Protein AF-A0A4Y2A7F7-F1 (afdb_monomer_lite)

Structure (mmCIF, N/CA/C/O backbone):
data_AF-A0A4Y2A7F7-F1
#
_entry.id   AF-A0A4Y2A7F7-F1
#
loop_
_atom_site.group_PDB
_atom_site.id
_atom_site.type_symbol
_atom_site.label_atom_id
_atom_site.label_alt_id
_atom_site.label_comp_id
_atom_site.label_asym_id
_atom_site.label_entity_id
_atom_site.label_seq_id
_atom_site.pdbx_PDB_ins_code
_atom_site.Cartn_x
_atom_site.Cartn_y
_atom_site.Cartn_z
_atom_site.occupancy
_atom_site.B_iso_or_equiv
_atom_site.auth_seq_id
_atom_site.auth_comp_id
_atom_site.auth_asym_id
_atom_site.auth_atom_id
_atom_site.pdbx_PDB_model_num
ATOM 1 N N . MET A 1 1 ? 16.051 -42.118 -0.702 1.00 69.12 1 MET A N 1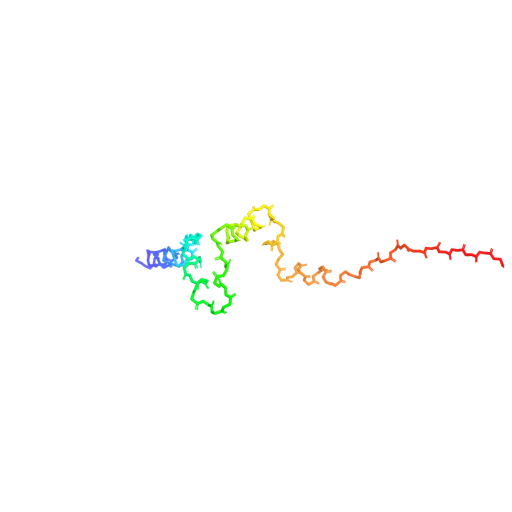
ATOM 2 C CA . MET A 1 1 ? 15.724 -41.432 0.572 1.00 69.12 1 MET A CA 1
ATOM 3 C C . MET A 1 1 ? 16.133 -39.960 0.563 1.00 69.12 1 MET A C 1
ATOM 5 O O . MET A 1 1 ? 15.321 -39.134 0.946 1.00 69.12 1 MET A O 1
ATOM 9 N N . LEU A 1 2 ? 17.318 -39.600 0.053 1.00 75.50 2 LEU A N 1
ATOM 10 C CA . LEU A 1 2 ? 17.762 -38.195 -0.021 1.00 75.50 2 LEU A CA 1
ATOM 11 C C . LEU A 1 2 ? 16.879 -37.299 -0.914 1.00 75.50 2 LEU A C 1
ATOM 13 O O . LEU A 1 2 ? 16.659 -36.141 -0.580 1.00 75.50 2 LEU A O 1
ATOM 17 N N . SER A 1 3 ? 16.312 -37.838 -2.000 1.00 76.38 3 SER A N 1
ATOM 18 C CA . SER A 1 3 ? 15.412 -37.093 -2.899 1.00 76.38 3 SER A CA 1
ATOM 19 C C . SER A 1 3 ? 14.112 -36.650 -2.220 1.00 76.38 3 SER A C 1
ATOM 21 O O . SER A 1 3 ? 13.626 -35.556 -2.484 1.00 76.38 3 SER A O 1
ATOM 23 N N . TRP A 1 4 ? 13.578 -37.476 -1.314 1.00 69.25 4 TRP A N 1
ATOM 24 C CA . TRP A 1 4 ? 12.413 -37.126 -0.500 1.00 69.25 4 TRP A CA 1
ATOM 25 C C . TRP A 1 4 ? 12.759 -36.039 0.510 1.00 69.25 4 TRP A C 1
ATOM 27 O O . TRP A 1 4 ? 12.031 -35.067 0.616 1.00 69.25 4 TRP A O 1
ATOM 37 N N . LEU A 1 5 ? 13.913 -36.146 1.171 1.00 83.00 5 LEU A N 1
ATOM 38 C CA . LEU A 1 5 ? 14.362 -35.152 2.144 1.00 83.00 5 LEU A CA 1
ATOM 39 C C . LEU A 1 5 ? 14.619 -33.778 1.502 1.00 83.00 5 LEU A C 1
ATOM 41 O O . LEU A 1 5 ? 14.306 -32.755 2.097 1.00 83.00 5 LEU A O 1
ATOM 45 N N . LEU A 1 6 ? 15.167 -33.739 0.282 1.00 71.19 6 LEU A N 1
ATOM 46 C CA . LEU A 1 6 ? 15.393 -32.484 -0.440 1.00 71.19 6 LEU A CA 1
ATOM 47 C C . LEU A 1 6 ? 14.078 -31.862 -0.928 1.00 71.19 6 LEU A C 1
ATOM 49 O O . LEU A 1 6 ? 13.935 -30.644 -0.866 1.00 71.19 6 LEU A O 1
ATOM 53 N N . ARG A 1 7 ? 13.114 -32.691 -1.358 1.00 75.50 7 ARG A N 1
ATOM 54 C CA . ARG A 1 7 ? 11.760 -32.246 -1.706 1.00 75.50 7 ARG A CA 1
ATOM 55 C C . ARG A 1 7 ? 11.008 -31.734 -0.477 1.00 75.50 7 ARG A C 1
ATOM 57 O O . ARG A 1 7 ? 10.549 -30.602 -0.530 1.00 75.50 7 ARG A O 1
ATOM 64 N N . SER A 1 8 ? 10.996 -32.469 0.634 1.00 74.94 8 SER A N 1
ATOM 65 C CA . SER A 1 8 ? 10.416 -32.007 1.901 1.00 74.94 8 SER A CA 1
ATOM 66 C C . SER A 1 8 ? 11.070 -30.712 2.371 1.00 74.94 8 SER A C 1
ATOM 68 O O . SER A 1 8 ? 10.363 -29.744 2.599 1.00 74.94 8 SER A O 1
ATOM 70 N N . ARG A 1 9 ? 12.407 -30.617 2.343 1.00 69.94 9 ARG A N 1
ATOM 71 C CA . ARG A 1 9 ? 13.117 -29.380 2.697 1.00 69.94 9 ARG A CA 1
ATOM 72 C C . ARG A 1 9 ? 12.791 -28.214 1.761 1.00 69.94 9 ARG A C 1
ATOM 74 O O . ARG A 1 9 ? 12.730 -27.078 2.214 1.00 69.94 9 ARG A O 1
ATOM 81 N N . SER A 1 10 ? 12.577 -28.464 0.467 1.00 61.22 10 SER A N 1
ATOM 82 C CA . SER A 1 10 ? 12.126 -27.429 -0.475 1.00 61.22 10 SER A CA 1
ATOM 83 C C . SER A 1 10 ? 10.668 -27.022 -0.244 1.00 61.22 10 SER A C 1
ATOM 85 O O . SER A 1 10 ? 10.345 -25.845 -0.347 1.00 61.22 10 SER A O 1
ATOM 87 N N . GLU A 1 11 ? 9.801 -27.966 0.124 1.00 63.12 11 GLU A N 1
ATOM 88 C CA . GLU A 1 11 ? 8.395 -27.723 0.451 1.00 63.12 11 GLU A CA 1
ATOM 89 C C . GLU A 1 11 ? 8.252 -26.999 1.797 1.00 63.12 11 GLU A C 1
ATOM 91 O O . GLU A 1 11 ? 7.396 -26.134 1.928 1.00 63.12 11 GLU A O 1
ATOM 96 N N . GLU A 1 12 ? 9.111 -27.290 2.775 1.00 60.47 12 GLU A N 1
ATOM 97 C CA . GLU A 1 12 ? 9.221 -26.594 4.062 1.00 60.47 12 GLU A CA 1
ATOM 98 C C . GLU A 1 12 ? 9.741 -25.165 3.874 1.00 60.47 12 GLU A C 1
ATOM 100 O O . GLU A 1 12 ? 9.120 -24.237 4.381 1.00 60.47 12 GLU A O 1
ATOM 105 N N . LYS A 1 13 ? 10.772 -24.957 3.039 1.00 54.53 13 LYS A N 1
ATOM 106 C CA . LYS A 1 13 ? 11.267 -23.610 2.699 1.00 54.53 13 LYS A CA 1
ATOM 107 C C . LYS A 1 13 ? 10.242 -22.775 1.912 1.00 54.53 13 LYS A C 1
ATOM 109 O O . LYS A 1 13 ? 10.241 -21.556 2.018 1.00 54.53 13 LYS A O 1
ATOM 114 N N . LEU A 1 14 ? 9.370 -23.423 1.129 1.00 54.94 14 LEU A N 1
ATOM 115 C CA . LEU A 1 14 ? 8.248 -22.782 0.424 1.00 54.94 14 LEU A CA 1
ATOM 116 C C . LEU A 1 14 ? 7.034 -22.527 1.335 1.00 54.94 14 LEU A C 1
ATOM 118 O O . LEU A 1 14 ? 6.255 -21.614 1.071 1.00 54.94 14 LEU A O 1
ATOM 122 N N . LYS A 1 15 ? 6.861 -23.309 2.411 1.00 50.28 15 LYS A N 1
ATOM 123 C CA . LYS A 1 15 ? 5.868 -23.050 3.472 1.00 50.28 15 LYS A CA 1
ATOM 124 C C . LYS A 1 15 ? 6.321 -21.922 4.401 1.00 50.28 15 LYS A C 1
ATOM 126 O O . LYS A 1 15 ? 5.480 -21.180 4.895 1.00 50.28 15 LYS A O 1
ATOM 131 N N . GLU A 1 16 ? 7.630 -21.768 4.589 1.00 47.81 16 GLU A N 1
ATOM 132 C CA . GLU A 1 16 ? 8.250 -20.701 5.383 1.00 47.81 16 GLU A CA 1
ATOM 133 C C . GLU A 1 16 ? 8.098 -19.307 4.745 1.00 47.81 16 GLU A C 1
ATOM 135 O O . GLU A 1 16 ? 8.238 -18.298 5.426 1.00 47.81 16 GLU A O 1
ATOM 140 N N . THR A 1 17 ? 7.710 -19.228 3.466 1.00 49.62 17 THR A N 1
ATOM 141 C CA . THR A 1 17 ? 7.452 -17.961 2.761 1.00 49.62 17 THR A CA 1
ATOM 142 C C . THR A 1 17 ? 6.084 -17.929 2.082 1.00 49.62 17 THR A C 1
ATOM 144 O O . THR A 1 17 ? 5.938 -17.424 0.969 1.00 49.62 17 THR A O 1
ATOM 147 N N . LYS A 1 18 ? 5.055 -18.479 2.731 1.00 51.41 18 LYS A N 1
ATOM 148 C CA . LYS A 1 18 ? 3.666 -18.123 2.411 1.00 51.41 18 LYS A CA 1
ATOM 149 C C . LYS A 1 18 ? 2.923 -17.740 3.680 1.00 51.41 18 LYS A C 1
ATOM 151 O O . LYS A 1 18 ? 1.937 -18.358 4.071 1.00 51.41 18 LYS A O 1
ATOM 156 N N . THR A 1 19 ? 3.421 -16.703 4.336 1.00 54.91 19 THR A N 1
ATOM 157 C CA . THR A 1 19 ? 2.638 -15.923 5.286 1.00 54.91 19 THR A CA 1
ATOM 158 C C . THR A 1 19 ? 1.525 -15.244 4.500 1.00 54.91 19 THR A C 1
ATOM 160 O O . THR A 1 19 ? 1.760 -14.320 3.728 1.00 54.91 19 THR A O 1
ATOM 163 N N . VAL A 1 20 ? 0.302 -15.753 4.642 1.00 64.19 20 VAL A N 1
ATOM 164 C CA . VAL A 1 20 ? -0.894 -15.047 4.184 1.00 64.19 20 VAL A CA 1
ATOM 165 C C . VAL A 1 20 ? -1.033 -13.856 5.119 1.00 64.19 20 VAL A C 1
ATOM 167 O O . VAL A 1 20 ? -1.477 -14.001 6.257 1.00 64.19 20 VAL A O 1
ATOM 170 N N . VAL A 1 21 ? -0.521 -12.708 4.693 1.00 72.19 21 VAL A N 1
ATOM 171 C CA . VAL A 1 21 ? -0.582 -11.495 5.497 1.00 72.19 21 VAL A CA 1
ATOM 172 C C . VAL A 1 21 ? -2.023 -10.995 5.448 1.00 72.19 21 VAL A C 1
ATOM 174 O O . VAL A 1 21 ? -2.531 -10.637 4.392 1.00 72.19 21 VAL A O 1
ATOM 177 N N . THR A 1 22 ? -2.710 -11.036 6.585 1.00 83.31 22 THR A N 1
ATOM 178 C CA . THR A 1 22 ? -4.080 -10.528 6.714 1.00 83.31 22 THR A CA 1
ATOM 179 C C . THR A 1 22 ? -4.050 -9.095 7.233 1.00 83.31 22 THR A C 1
ATOM 181 O O . THR A 1 22 ? -3.342 -8.837 8.209 1.00 83.31 22 THR A O 1
ATOM 184 N N . VAL A 1 23 ? -4.864 -8.205 6.657 1.00 86.00 23 VAL A N 1
ATOM 185 C CA . VAL A 1 23 ? -5.011 -6.789 7.062 1.00 86.00 23 VAL A CA 1
ATOM 186 C C . VAL A 1 23 ? -5.141 -6.641 8.582 1.00 86.00 23 VAL A C 1
ATOM 188 O O . VAL A 1 23 ? -4.386 -5.899 9.205 1.00 86.00 23 VAL A O 1
ATOM 191 N N . THR A 1 24 ? -6.005 -7.440 9.209 1.00 88.12 24 THR A N 1
ATOM 192 C CA . THR A 1 24 ? -6.243 -7.411 10.660 1.00 88.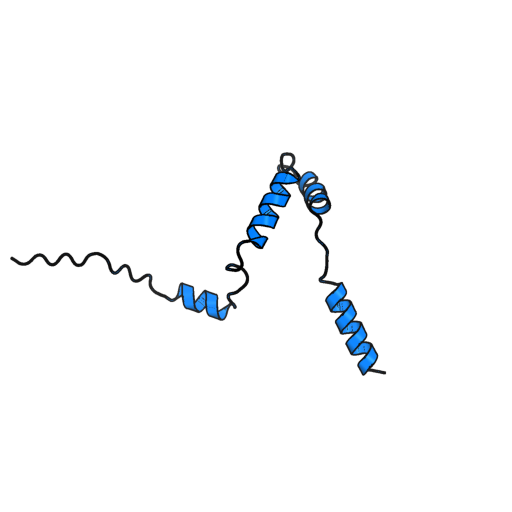12 24 THR A CA 1
ATOM 193 C C . THR A 1 24 ? -5.008 -7.766 11.491 1.00 88.12 24 THR A C 1
ATOM 195 O O . THR A 1 24 ? -4.793 -7.202 12.563 1.00 88.12 24 THR A O 1
ATOM 198 N N . ALA A 1 25 ? -4.158 -8.675 11.002 1.00 89.62 25 ALA A N 1
ATOM 199 C CA . ALA A 1 25 ? -2.915 -9.016 11.691 1.00 89.62 25 ALA A CA 1
ATOM 200 C C . ALA A 1 25 ? -1.914 -7.856 11.634 1.00 89.62 25 ALA A C 1
ATOM 202 O O . ALA A 1 25 ? -1.279 -7.560 12.643 1.00 89.62 25 ALA A O 1
ATOM 203 N N . ILE A 1 26 ? -1.807 -7.170 10.490 1.00 90.31 26 ILE A N 1
ATOM 204 C CA . ILE A 1 26 ? -0.961 -5.976 10.361 1.00 90.31 26 ILE A CA 1
ATOM 205 C C . ILE A 1 26 ? -1.487 -4.861 11.266 1.00 90.31 26 ILE A C 1
ATOM 207 O O . ILE A 1 26 ? -0.719 -4.296 12.039 1.00 90.31 26 ILE A O 1
ATOM 211 N N . ASN A 1 27 ? -2.792 -4.582 11.232 1.00 90.69 27 ASN A N 1
ATOM 212 C CA . ASN A 1 27 ? -3.395 -3.545 12.065 1.00 90.69 27 ASN A CA 1
ATOM 213 C C . ASN A 1 27 ? -3.147 -3.807 13.564 1.00 90.69 27 ASN A C 1
ATOM 215 O O . ASN A 1 27 ? -2.715 -2.920 14.297 1.00 90.69 27 ASN A O 1
ATOM 219 N N . GLY A 1 28 ? -3.299 -5.057 14.014 1.00 90.62 28 GLY A N 1
ATOM 220 C CA . GLY A 1 28 ? -2.992 -5.450 15.393 1.00 90.62 28 GLY A CA 1
ATOM 221 C C . GLY A 1 28 ? -1.523 -5.256 15.803 1.00 90.62 28 GLY A C 1
ATOM 222 O O . GLY A 1 28 ? -1.239 -5.051 16.985 1.00 90.62 28 GLY A O 1
ATOM 223 N N . LEU A 1 29 ? -0.583 -5.295 14.853 1.00 91.62 29 LEU A N 1
ATOM 224 C CA . LEU A 1 29 ? 0.825 -4.962 15.092 1.00 91.62 29 LEU A CA 1
ATOM 225 C C . LEU A 1 29 ? 1.049 -3.446 15.109 1.00 91.62 29 LEU A C 1
ATOM 227 O O . LEU A 1 29 ? 1.772 -2.951 15.970 1.00 91.62 29 LEU A O 1
ATOM 231 N N . LEU A 1 30 ? 0.398 -2.699 14.214 1.00 91.62 30 LEU A N 1
ATOM 232 C CA . LEU A 1 30 ? 0.506 -1.239 14.146 1.00 91.62 30 LEU A CA 1
ATOM 233 C C . LEU A 1 30 ? -0.010 -0.560 15.416 1.00 91.62 30 LEU A C 1
ATOM 235 O O . LEU A 1 30 ? 0.647 0.346 15.922 1.00 91.62 30 LEU A O 1
ATOM 239 N N . LYS A 1 31 ? -1.106 -1.055 16.008 1.00 91.25 31 LYS A N 1
ATOM 240 C CA . LYS A 1 31 ? -1.619 -0.536 17.289 1.00 91.25 31 LYS A CA 1
ATOM 241 C C . LYS A 1 31 ? -0.636 -0.704 18.461 1.00 91.25 31 LYS A C 1
ATOM 243 O O . LYS A 1 31 ? -0.789 -0.034 19.476 1.00 91.25 31 LYS A O 1
ATOM 248 N N . GLN A 1 32 ? 0.375 -1.572 18.348 1.00 92.88 32 GLN A N 1
ATOM 249 C CA . GLN A 1 32 ? 1.426 -1.713 19.367 1.00 92.88 32 GLN A CA 1
ATOM 250 C C . GLN A 1 32 ? 2.554 -0.682 19.206 1.00 92.88 32 GLN A C 1
ATOM 252 O O . GLN A 1 32 ? 3.366 -0.519 20.118 1.00 92.88 32 GLN A O 1
ATOM 257 N N . ILE A 1 33 ? 2.622 0.012 18.066 1.00 90.62 33 ILE A N 1
ATOM 258 C CA . ILE A 1 33 ? 3.650 1.010 17.779 1.00 90.62 33 ILE A CA 1
ATOM 259 C C . ILE A 1 33 ? 3.150 2.380 18.258 1.00 90.62 33 ILE A C 1
ATOM 261 O O . ILE A 1 33 ? 2.155 2.890 17.732 1.00 90.62 33 ILE A O 1
ATOM 265 N N . PRO A 1 34 ? 3.829 3.023 19.227 1.00 91.44 34 PRO A N 1
ATOM 266 C CA . PRO A 1 34 ? 3.437 4.351 19.681 1.00 91.44 34 PRO A CA 1
ATOM 267 C C . PRO A 1 34 ? 3.487 5.343 18.512 1.00 91.44 34 PRO A C 1
ATOM 269 O O . PRO A 1 34 ? 4.503 5.461 17.830 1.00 91.44 34 PRO A O 1
ATOM 272 N N . GLY A 1 35 ? 2.377 6.046 18.281 1.00 87.94 35 GLY A N 1
ATOM 273 C CA . GLY A 1 35 ? 2.217 6.984 17.165 1.00 87.94 35 GLY A CA 1
ATOM 274 C C . GLY A 1 35 ? 1.473 6.434 15.942 1.00 87.94 35 GLY A C 1
ATOM 275 O O . GLY A 1 35 ? 1.052 7.238 15.119 1.00 87.94 35 GLY A O 1
ATOM 276 N N . CYS A 1 36 ? 1.227 5.120 15.841 1.00 87.44 36 CYS A N 1
ATOM 277 C CA . CYS A 1 36 ? 0.372 4.535 14.787 1.00 87.44 36 CYS A CA 1
ATOM 278 C C . CYS A 1 36 ? -1.026 4.162 15.305 1.00 87.44 36 CYS A C 1
ATOM 280 O O . CYS A 1 36 ? -1.737 3.343 14.732 1.00 87.44 36 CYS A O 1
ATOM 282 N N . GLU A 1 37 ? -1.451 4.762 16.415 1.00 88.06 37 GLU A N 1
ATOM 283 C CA . GLU A 1 37 ? -2.742 4.449 17.031 1.00 88.06 37 GLU A CA 1
ATOM 284 C C . GLU A 1 37 ? -3.928 4.894 16.158 1.00 88.06 37 GLU A C 1
ATOM 286 O O . GLU A 1 37 ? -5.007 4.321 16.262 1.00 88.06 37 GLU A O 1
ATOM 291 N N . ASN A 1 38 ? -3.710 5.853 15.250 1.00 88.56 38 ASN A N 1
ATOM 292 C CA . ASN A 1 38 ? -4.698 6.335 14.278 1.00 88.56 38 ASN A CA 1
ATOM 293 C C . ASN A 1 38 ? -4.716 5.526 12.966 1.00 88.56 38 ASN A C 1
ATOM 295 O O . ASN A 1 38 ? -5.479 5.855 12.070 1.00 88.56 38 ASN A O 1
ATOM 299 N N . CYS A 1 39 ? -3.846 4.527 12.817 1.00 88.50 39 CYS A N 1
ATOM 300 C CA . CYS A 1 39 ? -3.810 3.681 11.630 1.00 88.50 39 CYS A CA 1
ATOM 301 C C . CYS A 1 39 ? -5.003 2.714 11.691 1.00 88.50 39 CYS A C 1
ATOM 303 O O . CYS A 1 39 ? -5.068 1.907 12.622 1.00 88.50 39 CYS A O 1
ATOM 305 N N . GLU A 1 40 ? -5.955 2.815 10.766 1.00 91.38 40 GLU A N 1
ATOM 306 C CA . GLU A 1 40 ? -7.131 1.939 10.694 1.00 91.38 40 GLU A CA 1
ATOM 307 C C . GLU A 1 40 ? -6.950 0.830 9.642 1.00 91.38 40 GLU A C 1
ATOM 309 O O . GLU A 1 40 ? -6.038 0.864 8.817 1.00 91.38 40 GLU A O 1
ATOM 314 N N . GLU A 1 41 ? -7.815 -0.191 9.660 1.00 89.88 41 GLU A N 1
ATOM 315 C CA . GLU A 1 41 ? -7.735 -1.301 8.692 1.00 89.88 41 GLU A CA 1
ATOM 316 C C . GLU A 1 41 ? -7.882 -0.826 7.237 1.00 89.88 41 GLU A C 1
ATOM 318 O O . GLU A 1 41 ? -7.271 -1.414 6.343 1.00 89.88 41 GLU A O 1
ATOM 323 N N . ASP A 1 42 ? -8.633 0.254 7.004 1.00 90.38 42 ASP A N 1
ATOM 324 C CA . ASP A 1 42 ? -8.779 0.882 5.686 1.00 90.38 42 ASP A CA 1
ATOM 325 C C . ASP A 1 42 ? -7.460 1.503 5.196 1.00 90.38 42 ASP A C 1
ATOM 327 O O . ASP A 1 42 ? -7.121 1.370 4.020 1.00 90.38 42 ASP A O 1
ATOM 331 N N . ASP A 1 43 ? -6.672 2.110 6.093 1.00 89.50 43 ASP A N 1
ATOM 332 C CA . ASP A 1 43 ? -5.349 2.653 5.755 1.00 89.50 43 ASP A CA 1
ATOM 33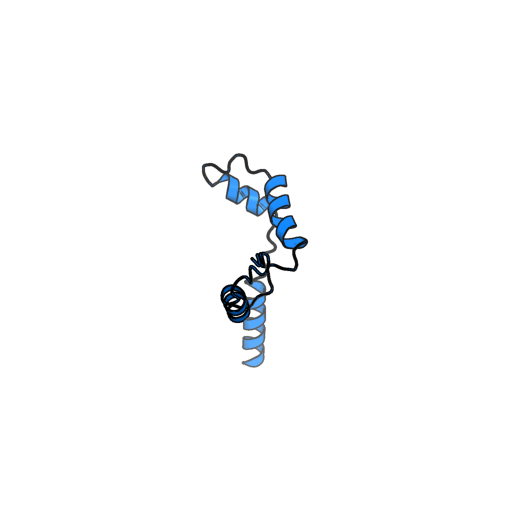3 C C . ASP A 1 43 ? -4.394 1.523 5.358 1.00 89.50 43 ASP A C 1
ATOM 335 O O . ASP A 1 43 ? -3.695 1.603 4.350 1.00 89.50 43 ASP A O 1
ATOM 339 N N . VAL A 1 44 ? -4.411 0.429 6.127 1.00 88.38 44 VAL A N 1
ATOM 340 C CA . VAL A 1 44 ? -3.599 -0.764 5.857 1.00 88.38 44 VAL A CA 1
ATOM 341 C C . VAL A 1 44 ? -4.005 -1.422 4.541 1.00 88.38 44 VAL A C 1
ATOM 343 O O . VAL A 1 44 ? -3.139 -1.851 3.784 1.00 88.38 44 VAL A O 1
ATOM 346 N N . SER A 1 45 ? -5.306 -1.500 4.258 1.00 88.00 45 SER A N 1
ATOM 347 C CA . SER A 1 45 ? -5.817 -2.055 3.001 1.00 88.00 45 SER A CA 1
ATOM 348 C C . SER A 1 45 ? -5.381 -1.202 1.814 1.00 88.00 45 SER A C 1
ATOM 350 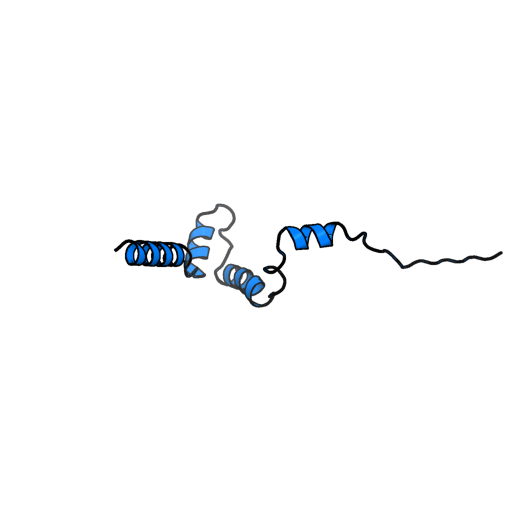O O . SER A 1 45 ? -4.840 -1.738 0.857 1.00 88.00 45 SER A O 1
ATOM 352 N N . SER A 1 46 ? -5.493 0.125 1.927 1.00 86.81 46 SER A N 1
ATOM 353 C CA . SER A 1 46 ? -5.019 1.074 0.914 1.00 86.81 46 SER A CA 1
ATOM 354 C C . SER A 1 46 ? -3.520 0.920 0.626 1.00 86.81 46 SER A C 1
ATOM 356 O O . SER A 1 46 ? -3.113 0.883 -0.532 1.00 86.81 46 SER A O 1
ATOM 358 N N . TRP A 1 47 ? -2.684 0.745 1.658 1.00 86.38 47 TRP A N 1
ATOM 359 C CA . TRP A 1 47 ? -1.247 0.505 1.470 1.00 86.38 47 TRP A CA 1
ATOM 360 C C . TRP A 1 47 ? -0.945 -0.815 0.761 1.00 86.38 47 TRP A C 1
ATOM 362 O O . TRP A 1 47 ? -0.008 -0.870 -0.030 1.00 86.38 47 TRP A O 1
ATOM 372 N N . LEU A 1 48 ? -1.715 -1.870 1.045 1.00 81.06 48 LEU A N 1
ATOM 373 C CA . LEU A 1 48 ? -1.550 -3.168 0.387 1.00 81.06 48 LEU A CA 1
ATOM 374 C C . LEU A 1 48 ? -2.088 -3.171 -1.049 1.00 81.06 48 LEU A C 1
ATOM 376 O O . LEU A 1 48 ? -1.520 -3.851 -1.901 1.00 81.06 48 LEU A O 1
ATOM 380 N N . ASP A 1 49 ? -3.146 -2.410 -1.324 1.00 81.12 49 ASP A N 1
ATOM 381 C CA . ASP A 1 49 ? -3.731 -2.284 -2.660 1.00 81.12 49 ASP A CA 1
ATOM 382 C C . ASP A 1 49 ? -2.826 -1.474 -3.606 1.00 81.12 49 ASP A C 1
ATOM 384 O O . ASP A 1 49 ? -2.778 -1.769 -4.800 1.00 81.12 49 ASP A O 1
ATOM 388 N N . CYS A 1 50 ? -2.025 -0.530 -3.089 1.00 72.38 50 CYS A N 1
ATOM 389 C CA . CYS A 1 50 ? -1.006 0.174 -3.881 1.00 72.38 50 CYS A CA 1
ATOM 390 C C . CYS A 1 50 ? -0.007 -0.780 -4.565 1.00 72.38 50 CYS A C 1
ATOM 392 O O . CYS A 1 50 ? 0.409 -0.517 -5.692 1.00 72.38 50 CYS A O 1
ATOM 394 N N . ASP A 1 51 ? 0.346 -1.894 -3.918 1.00 64.56 51 ASP A N 1
ATOM 395 C CA . ASP A 1 51 ? 1.244 -2.914 -4.480 1.00 64.56 51 ASP A CA 1
ATOM 396 C C . ASP A 1 51 ? 0.516 -3.893 -5.423 1.00 64.56 51 ASP A C 1
ATOM 398 O O . ASP A 1 51 ? 1.161 -4.628 -6.174 1.00 64.56 51 ASP A O 1
ATOM 402 N N . ALA A 1 52 ? -0.821 -3.945 -5.385 1.00 66.25 52 ALA A N 1
ATOM 403 C CA . ALA A 1 52 ? -1.618 -4.885 -6.174 1.00 66.25 52 A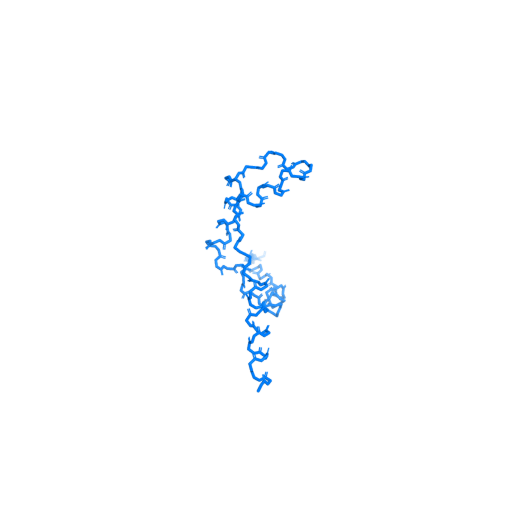LA A CA 1
ATOM 404 C C . ALA A 1 52 ? -1.829 -4.416 -7.623 1.00 66.25 52 ALA A C 1
ATOM 406 O O . ALA A 1 52 ? -1.839 -5.246 -8.537 1.00 66.25 52 ALA A O 1
ATOM 407 N N . ASP A 1 53 ? -1.965 -3.104 -7.831 1.00 61.66 53 ASP A N 1
ATOM 408 C CA . ASP A 1 53 ? -2.224 -2.511 -9.149 1.00 61.66 53 ASP A CA 1
ATOM 409 C C . ASP A 1 53 ? -0.953 -2.026 -9.865 1.00 61.66 53 ASP A C 1
ATOM 411 O O . ASP A 1 53 ? -0.965 -1.845 -11.087 1.00 61.66 53 ASP A O 1
ATOM 415 N N . ASP A 1 54 ? 0.170 -1.879 -9.151 1.00 61.84 54 ASP A N 1
ATOM 416 C CA . ASP A 1 54 ? 1.449 -1.501 -9.749 1.00 61.84 54 ASP A CA 1
ATOM 417 C C . ASP A 1 54 ? 2.374 -2.705 -9.954 1.00 61.84 54 ASP A C 1
ATOM 419 O O . ASP A 1 54 ? 3.332 -2.970 -9.226 1.00 61.84 54 ASP A O 1
ATOM 423 N N . SER A 1 55 ? 2.111 -3.428 -11.042 1.00 56.03 55 SER A N 1
ATOM 424 C CA . SER A 1 55 ? 3.021 -4.459 -11.561 1.00 56.03 55 SER A CA 1
ATOM 425 C C . SER A 1 55 ? 4.437 -3.946 -11.906 1.00 56.03 55 SER A C 1
ATOM 427 O O . SER A 1 55 ? 5.294 -4.749 -12.275 1.00 56.03 55 SER A O 1
ATOM 429 N N . GLY A 1 56 ? 4.702 -2.636 -11.811 1.00 52.28 56 GLY A N 1
ATOM 430 C CA . GLY A 1 56 ? 5.946 -1.997 -12.224 1.00 52.28 56 GLY A CA 1
ATOM 431 C C . GLY A 1 56 ? 7.067 -1.998 -11.185 1.00 52.28 56 GLY A C 1
ATOM 432 O O . GLY A 1 56 ? 8.233 -1.961 -11.578 1.00 52.28 56 GLY A O 1
ATOM 433 N N . PHE A 1 57 ? 6.772 -2.085 -9.884 1.00 54.09 57 PHE A N 1
ATOM 434 C CA . PHE A 1 57 ? 7.809 -1.907 -8.851 1.00 54.09 57 PHE A CA 1
ATOM 435 C C . PHE A 1 57 ? 8.452 -3.199 -8.328 1.00 54.09 57 PHE A C 1
ATOM 437 O O . PHE A 1 57 ? 9.432 -3.130 -7.588 1.00 54.09 57 PHE A O 1
ATOM 444 N N . GLN A 1 58 ? 7.992 -4.381 -8.755 1.00 58.69 58 GLN A N 1
ATOM 445 C CA . GLN A 1 58 ? 8.641 -5.658 -8.404 1.00 58.69 58 GLN A CA 1
ATOM 446 C C . GLN A 1 58 ? 9.643 -6.202 -9.440 1.00 58.69 58 GLN A C 1
ATOM 448 O O . GLN A 1 58 ? 10.104 -7.332 -9.285 1.00 58.69 58 GLN A O 1
ATOM 453 N N . LEU A 1 59 ? 10.004 -5.471 -10.500 1.00 59.06 59 LEU A N 1
ATOM 454 C CA . LEU A 1 59 ? 10.574 -6.125 -11.691 1.00 59.06 59 LEU A CA 1
ATOM 455 C C . LEU A 1 59 ? 11.898 -5.586 -12.227 1.00 59.06 59 LEU A C 1
ATOM 457 O O . LEU A 1 59 ? 12.258 -5.933 -13.344 1.00 59.06 59 LEU A O 1
ATOM 461 N N . MET A 1 60 ? 12.666 -4.833 -11.443 1.00 55.03 60 MET A N 1
ATOM 462 C CA . MET A 1 60 ? 14.066 -4.598 -11.798 1.00 55.03 60 MET A CA 1
ATOM 463 C C . MET A 1 60 ? 14.974 -5.430 -10.909 1.00 55.03 60 MET A C 1
ATOM 465 O O . MET A 1 60 ? 14.939 -5.317 -9.685 1.00 55.03 60 MET A O 1
ATOM 469 N N . SER A 1 61 ? 15.793 -6.282 -11.528 1.00 73.56 61 SER A N 1
ATOM 470 C CA . SER A 1 61 ? 16.954 -6.831 -10.830 1.00 73.56 61 SER A CA 1
ATOM 471 C C . SER A 1 61 ? 17.910 -5.692 -10.473 1.00 73.56 61 SER A C 1
ATOM 473 O O . SER A 1 61 ? 17.884 -4.638 -11.113 1.00 73.56 61 SER A O 1
ATOM 475 N N . ASP A 1 62 ? 18.793 -5.908 -9.498 1.00 78.31 62 ASP A N 1
ATOM 476 C CA . ASP A 1 62 ? 19.814 -4.922 -9.116 1.00 78.31 62 ASP A CA 1
ATOM 477 C C . ASP A 1 62 ? 20.565 -4.358 -10.344 1.00 78.31 62 ASP A C 1
ATOM 479 O O . ASP A 1 62 ? 20.845 -3.161 -10.419 1.00 78.31 62 ASP A O 1
ATOM 483 N N . ASP A 1 63 ? 20.815 -5.196 -11.356 1.00 79.06 63 ASP A N 1
ATOM 484 C CA . ASP A 1 63 ? 21.464 -4.805 -12.612 1.00 79.06 63 ASP A CA 1
ATOM 485 C C . ASP A 1 63 ? 20.620 -3.835 -13.460 1.00 79.06 63 ASP A C 1
ATOM 487 O O . ASP A 1 63 ? 21.161 -2.924 -14.092 1.00 79.06 63 ASP A O 1
ATOM 491 N N . GLU A 1 64 ? 19.299 -4.014 -13.482 1.00 73.00 64 GLU A N 1
ATOM 492 C CA . GLU A 1 64 ? 18.368 -3.176 -14.242 1.00 73.00 64 GLU A CA 1
ATOM 493 C C . GLU A 1 64 ? 18.148 -1.813 -13.563 1.00 73.00 64 GLU A C 1
ATOM 495 O O . GLU A 1 64 ? 18.103 -0.788 -14.248 1.00 73.00 64 GLU A O 1
ATOM 500 N N . ILE A 1 65 ? 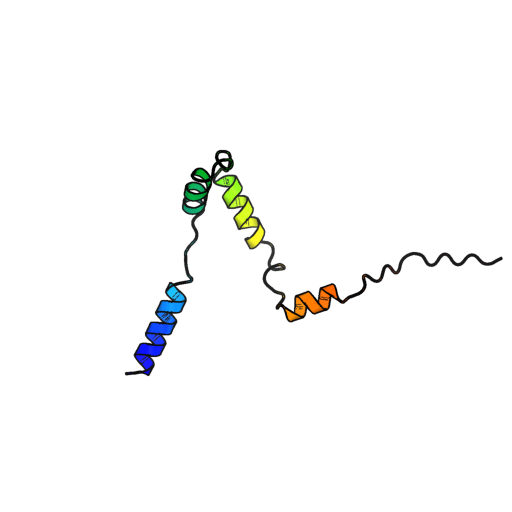18.157 -1.773 -12.224 1.00 77.75 65 ILE A N 1
ATOM 501 C CA . ILE A 1 65 ? 18.125 -0.531 -11.431 1.00 77.75 65 ILE A CA 1
ATOM 502 C C . ILE A 1 65 ? 19.375 0.314 -11.715 1.00 77.75 65 ILE A C 1
ATOM 504 O O . ILE A 1 65 ? 19.279 1.493 -12.065 1.00 77.75 65 ILE A O 1
ATOM 508 N N . ILE A 1 66 ? 20.562 -0.299 -11.636 1.00 79.38 66 ILE A N 1
ATOM 509 C CA . ILE A 1 66 ? 21.841 0.389 -11.883 1.00 79.38 66 ILE A CA 1
ATOM 510 C C . ILE A 1 66 ? 21.931 0.878 -13.337 1.00 79.38 66 ILE A C 1
ATOM 512 O O . ILE A 1 66 ? 22.511 1.931 -13.617 1.00 79.38 66 ILE A O 1
ATOM 516 N N . ALA A 1 67 ? 21.366 0.128 -14.287 1.00 75.81 67 ALA A N 1
ATOM 517 C CA . ALA A 1 67 ? 21.332 0.526 -15.690 1.00 75.81 67 ALA A CA 1
ATOM 518 C C . ALA A 1 67 ? 20.438 1.753 -15.939 1.00 75.81 67 ALA A C 1
ATOM 520 O O . ALA A 1 67 ? 20.769 2.569 -16.803 1.00 75.81 67 ALA A O 1
ATOM 521 N N . GLN A 1 68 ? 19.338 1.909 -15.193 1.00 68.94 68 GLN A N 1
ATOM 522 C CA . GLN A 1 68 ? 18.500 3.107 -15.258 1.00 68.94 68 GLN A CA 1
ATOM 523 C C . GLN A 1 68 ? 19.146 4.317 -14.584 1.00 68.94 68 GLN A C 1
ATOM 525 O O . GLN A 1 68 ? 19.148 5.390 -15.178 1.00 68.94 68 GLN A O 1
ATOM 530 N N . GLU A 1 69 ? 19.746 4.156 -13.403 1.00 65.38 69 GLU A N 1
ATOM 531 C CA . GLU A 1 69 ? 20.412 5.256 -12.682 1.00 65.38 69 GLU A CA 1
ATOM 532 C C . GLU A 1 69 ? 21.576 5.858 -13.492 1.00 65.38 69 GLU A C 1
ATOM 534 O O . GLU A 1 69 ? 21.869 7.049 -13.423 1.00 65.38 69 GLU A O 1
ATOM 539 N N . ARG A 1 70 ? 22.233 5.033 -14.316 1.00 64.38 70 ARG A N 1
ATOM 540 C CA . ARG A 1 70 ? 23.323 5.463 -15.203 1.00 64.38 70 ARG A CA 1
ATOM 541 C C . ARG A 1 70 ? 22.864 6.100 -16.507 1.00 64.38 70 ARG A C 1
ATOM 543 O O . ARG A 1 70 ? 23.729 6.564 -17.253 1.00 64.38 70 ARG A O 1
ATOM 550 N N . LYS A 1 71 ? 21.564 6.122 -16.823 1.00 67.75 71 LYS A N 1
ATOM 551 C CA . LYS A 1 71 ? 21.090 6.940 -17.942 1.00 67.75 71 LYS A CA 1
ATOM 552 C C . LYS A 1 71 ? 21.220 8.402 -17.516 1.00 67.75 71 LYS A C 1
ATOM 554 O O . LYS A 1 71 ? 20.514 8.808 -16.596 1.00 67.75 71 LYS A O 1
ATOM 559 N N . PRO A 1 72 ? 22.084 9.214 -18.153 1.00 60.41 72 PRO A N 1
ATOM 560 C CA . PRO A 1 72 ? 21.957 10.649 -17.991 1.00 60.41 72 PRO A CA 1
ATOM 561 C C . PRO A 1 72 ? 20.552 11.005 -18.471 1.00 60.41 72 PRO A C 1
ATOM 563 O O . PRO A 1 72 ? 20.175 10.634 -19.587 1.00 60.41 72 PRO A O 1
ATOM 566 N N . ASN A 1 73 ? 19.769 11.659 -17.612 1.00 62.12 73 ASN A N 1
ATOM 567 C CA . ASN A 1 73 ? 18.546 12.317 -18.038 1.00 62.12 73 ASN A CA 1
ATOM 568 C C . ASN A 1 73 ? 18.962 13.233 -19.182 1.00 62.12 73 ASN A C 1
ATOM 570 O O . ASN A 1 73 ? 19.701 14.197 -18.990 1.00 62.12 73 ASN A O 1
ATOM 574 N N . SER A 1 74 ? 18.617 12.830 -20.398 1.00 62.81 74 SER A N 1
ATOM 575 C CA . SER A 1 74 ? 18.829 13.655 -21.567 1.00 62.81 74 SER A CA 1
ATOM 576 C C . SER A 1 74 ? 17.787 14.751 -21.458 1.00 62.81 74 SER A C 1
ATOM 578 O O . SER A 1 74 ? 16.686 14.599 -21.980 1.00 62.81 74 SER A O 1
ATOM 580 N N . ASP A 1 75 ? 18.118 15.808 -20.716 1.00 61.88 75 ASP A N 1
ATOM 581 C CA . ASP A 1 75 ? 17.442 17.099 -20.773 1.00 61.88 75 ASP A CA 1
ATOM 582 C C . ASP A 1 75 ? 17.706 17.678 -22.173 1.00 61.88 75 ASP A C 1
ATOM 584 O O . ASP A 1 75 ? 18.518 18.578 -22.371 1.00 61.88 75 ASP A O 1
ATOM 588 N N . ASP A 1 76 ? 17.082 17.068 -23.177 1.00 62.09 76 ASP A N 1
ATOM 589 C CA . ASP A 1 76 ? 17.104 17.506 -24.565 1.00 62.09 76 ASP A CA 1
ATOM 590 C C . ASP A 1 76 ? 15.874 18.384 -24.787 1.00 62.09 76 ASP A C 1
ATOM 592 O O . ASP A 1 76 ? 14.914 17.988 -25.440 1.00 62.09 76 ASP A O 1
ATOM 596 N N . ASP A 1 77 ? 15.864 19.549 -24.137 1.00 61.28 77 ASP A N 1
ATOM 597 C CA . ASP A 1 77 ? 14.908 20.612 -24.442 1.00 61.28 77 ASP A CA 1
ATOM 598 C C . ASP A 1 77 ? 15.441 21.972 -23.962 1.00 61.28 77 ASP A C 1
ATOM 600 O O . ASP A 1 77 ? 15.056 22.484 -22.915 1.00 61.28 77 ASP A O 1
ATOM 604 N N . ASN A 1 78 ? 16.399 22.541 -24.702 1.00 61.41 78 ASN A N 1
ATOM 605 C CA . ASN A 1 78 ? 16.336 23.951 -25.116 1.00 61.41 78 ASN A CA 1
ATOM 606 C C . ASN A 1 78 ? 17.460 24.270 -26.119 1.00 61.41 78 ASN A C 1
ATOM 608 O O . ASN A 1 78 ? 18.519 24.794 -25.764 1.00 61.41 78 ASN A O 1
ATOM 612 N N . SER A 1 79 ? 17.246 23.963 -27.400 1.00 63.06 79 SER A N 1
ATOM 613 C CA . SER A 1 79 ? 18.077 24.519 -28.468 1.00 63.06 79 SER A CA 1
ATOM 614 C C . SER A 1 79 ? 17.635 25.954 -28.785 1.00 63.06 79 SER A C 1
ATOM 616 O O . SER A 1 79 ? 16.991 26.198 -29.806 1.00 63.06 79 SER A O 1
ATOM 618 N N . GLU A 1 80 ? 17.993 26.919 -27.940 1.00 64.06 80 GLU A N 1
ATOM 619 C CA . GLU A 1 80 ? 17.979 28.334 -28.327 1.00 64.06 80 GLU A CA 1
ATOM 620 C C . GLU A 1 80 ? 19.187 28.598 -29.237 1.00 64.06 80 GLU A C 1
ATOM 622 O O . GLU A 1 80 ? 20.305 28.865 -28.797 1.00 64.06 80 GLU A O 1
ATOM 627 N N . LYS A 1 81 ? 18.968 28.455 -30.547 1.00 64.81 81 LYS A N 1
ATOM 628 C CA . LYS A 1 81 ? 19.852 29.028 -31.562 1.00 64.81 81 LYS A CA 1
ATOM 629 C C . LYS A 1 81 ? 19.448 30.483 -31.749 1.00 64.81 81 LYS A C 1
ATOM 631 O O . LYS A 1 81 ? 18.460 30.738 -32.431 1.00 64.81 81 LYS A O 1
ATOM 636 N N . ASP A 1 82 ? 20.209 31.405 -31.173 1.00 68.12 82 ASP A N 1
ATOM 637 C CA . ASP A 1 82 ? 20.128 32.811 -31.561 1.00 68.12 82 ASP A CA 1
ATOM 638 C C . ASP A 1 82 ? 21.313 33.150 -32.476 1.00 68.12 82 ASP A C 1
ATOM 640 O O . ASP A 1 82 ? 22.477 33.166 -32.064 1.00 68.12 82 ASP A O 1
ATOM 644 N N . GLU A 1 83 ? 20.997 33.317 -33.759 1.00 67.25 83 GLU A N 1
ATOM 645 C CA . GLU A 1 83 ? 21.852 33.924 -34.772 1.00 67.25 83 GLU A CA 1
ATOM 646 C C . GLU A 1 83 ? 21.592 35.437 -34.762 1.00 67.25 83 GLU A C 1
ATOM 648 O O . GLU A 1 83 ? 20.488 35.845 -35.121 1.00 67.25 83 GLU A O 1
ATOM 653 N N . ASN A 1 84 ? 22.604 36.252 -34.416 1.00 45.34 84 ASN A N 1
ATOM 654 C CA . ASN A 1 84 ? 23.050 37.453 -35.160 1.00 45.34 84 ASN A CA 1
ATOM 655 C C . ASN A 1 84 ? 23.980 38.361 -34.335 1.00 45.34 84 ASN A C 1
ATOM 657 O O . ASN A 1 84 ? 23.482 39.134 -33.485 1.00 45.34 84 ASN A O 1
#

Organism: Araneus ventricosus (NCBI:txid182803)

Secondary structure (DSSP, 8-state):
-HHHHHHHHHHHHHHTT-----HHHHHHHHTTSTT-TT--HHHHHHHHHHHHH-TTTT---HHHHHHHHTS-------------

Sequence (84 aa):
MLSWLLRSRSEEKLKETKTVVTVTAINGLLKQIPGCENCEEDDVSSWLDCDADDSGFQLMSDDEIIAQERKPNSDDDNSEKDEN

Foldseek 3Di:
DVVVVVVVVVVVVVVVPPPPDDLVVVLVVLCVDPPSVVPDSVNSVVVVVVVVPCPPPPDDDPVNVVVVVPPDPPPPDDPPDDDD

pLDDT: mean 72.63, std 13.5, range [45.34, 92.88]

Radius of gyration: 23.91 Å; chains: 1; bounding box: 32×79×55 Å